Protein AF-A0A819BVK8-F1 (afdb_monomer)

Nearest PDB structures (foldseek):
  7ang-assembly1_D  TM=5.496E-01  e=5.661E-03  Campylobacter jejuni
  7ang-assembly2_C  TM=4.757E-01  e=7.474E-03  Campylobacter jejuni
  7wim-assembly3_L  TM=4.414E-01  e=6.896E-02  Arabidopsis thaliana
  7wim-assembly3_N  TM=4.339E-01  e=1.343E-01  Arabidopsis thaliana
  7a02-assembly1_A  TM=3.496E-01  e=3.349E-02  Bacillus cereus

Secondary structure (DSSP, 8-state):
---S-EEE--S---TTS-HHHHHHHHHHHHTT--TTEEEEEEEEEEE--BSS-EEEE-----TTEEEEEEEEPP--EEE--EEEEETTSSS---EEE-GGGS-TTS-EEEEE-SSEEEEEPPEEEE-EEEEEEEEEES-HHHHHHHHHHHHHHHHHTTS--

Radius of gyration: 16.5 Å; Cα contacts (8 Å, |Δi|>4): 302; chains: 1; bounding box: 36×44×45 Å

pLDDT: mean 72.2, std 15.46, range [32.97, 91.88]

Solvent-accessible surface area (backbone atoms only — not comparable to full-atom values): 9136 Å² total; per-residue (Å²): 106,53,87,62,71,45,77,49,83,44,95,70,72,50,78,90,46,65,59,71,56,37,52,49,52,53,52,29,61,78,67,71,52,60,89,59,52,45,77,44,82,73,46,80,46,74,47,57,57,35,94,54,68,44,77,49,65,71,81,69,87,61,88,59,51,57,25,31,34,40,35,37,47,55,38,64,61,40,78,34,44,35,34,44,40,42,79,89,43,102,58,72,57,71,57,76,50,58,50,89,86,50,62,47,82,46,40,39,37,37,40,32,42,52,78,34,42,34,38,33,41,36,20,78,39,54,35,48,38,38,39,34,27,33,35,26,52,79,41,71,69,57,43,55,53,51,53,50,57,41,53,55,55,70,60,63,78,77,74,84,129

Mean predicted aligned error: 10.29 Å

Foldseek 3Di:
DCPAKDKDDPPQQDPVDDNLVSVVVSVCVVVVNDPQKDKAFDDKDKFFADQFKDKDADDCVPVFFAWKKKKKAQWDFDAWWKFKFDPPDPDGPTDTDDCVVPHSNGIMMMIGGNGIMMITGGIHGTMIIMTIITIGGPDPVVSVVVVVVVVVVVVVVPPDD

Structure (mmCIF, N/CA/C/O backbone):
data_AF-A0A819BVK8-F1
#
_entry.id   AF-A0A819BVK8-F1
#
loop_
_atom_site.group_PDB
_atom_site.id
_atom_site.type_symbol
_atom_site.label_atom_id
_atom_site.label_alt_id
_atom_site.label_comp_id
_atom_site.label_asym_id
_atom_site.label_entity_id
_atom_site.label_seq_id
_atom_site.pdbx_PDB_ins_code
_atom_site.Cartn_x
_atom_site.Cartn_y
_atom_site.Cartn_z
_atom_site.occupancy
_atom_site.B_iso_or_equiv
_atom_site.auth_seq_id
_atom_site.auth_comp_id
_atom_site.auth_asym_id
_atom_site.auth_atom_id
_atom_site.pdbx_PDB_model_num
ATOM 1 N N . VAL A 1 1 ? 8.477 8.989 -13.311 1.00 45.12 1 VAL A N 1
ATOM 2 C CA . VAL A 1 1 ? 8.371 8.972 -11.837 1.00 45.12 1 VAL A CA 1
ATOM 3 C C . VAL A 1 1 ? 6.922 9.295 -11.538 1.00 45.12 1 VAL A C 1
ATOM 5 O O . VAL A 1 1 ? 6.377 10.150 -12.226 1.00 45.12 1 VAL A O 1
ATOM 8 N N . VAL A 1 2 ? 6.255 8.531 -10.672 1.00 44.66 2 VAL A N 1
ATOM 9 C CA . VAL A 1 2 ? 4.911 8.904 -10.208 1.00 44.66 2 VAL A CA 1
ATOM 10 C C . VAL A 1 2 ? 5.101 10.204 -9.432 1.00 44.66 2 VAL A C 1
ATOM 12 O O . VAL A 1 2 ? 5.763 10.185 -8.405 1.00 44.66 2 VAL A O 1
ATOM 15 N N . ASN A 1 3 ? 4.653 11.329 -9.990 1.00 48.38 3 ASN A N 1
ATOM 16 C CA . ASN A 1 3 ? 4.918 12.662 -9.429 1.00 48.38 3 ASN A CA 1
ATOM 17 C C . ASN A 1 3 ? 3.806 13.131 -8.478 1.00 48.38 3 ASN A C 1
ATOM 19 O O . ASN A 1 3 ? 3.952 14.152 -7.820 1.00 48.38 3 ASN A O 1
ATOM 23 N N . THR A 1 4 ? 2.684 12.412 -8.433 1.00 57.47 4 THR A N 1
ATOM 24 C CA . THR A 1 4 ? 1.533 12.675 -7.564 1.00 57.47 4 THR A CA 1
ATOM 25 C C . THR A 1 4 ? 0.910 11.341 -7.175 1.00 57.47 4 THR A C 1
ATOM 27 O O . THR A 1 4 ? 0.978 10.390 -7.952 1.00 57.47 4 THR A O 1
ATOM 30 N N . ALA A 1 5 ? 0.322 11.236 -5.983 1.00 61.25 5 ALA A N 1
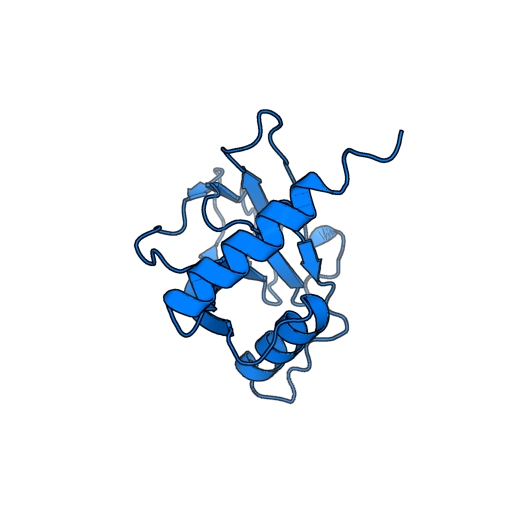ATOM 31 C CA . ALA A 1 5 ? -0.329 9.995 -5.580 1.00 61.25 5 ALA A CA 1
ATOM 32 C C . ALA A 1 5 ? -1.718 9.846 -6.182 1.00 61.25 5 ALA A C 1
ATOM 34 O O . ALA A 1 5 ? -2.457 10.820 -6.321 1.00 61.25 5 ALA A O 1
ATOM 35 N N . TRP A 1 6 ? -2.045 8.622 -6.576 1.00 66.44 6 TRP A N 1
ATOM 36 C CA . TRP A 1 6 ? -3.276 8.298 -7.285 1.00 66.44 6 TRP A CA 1
ATOM 37 C C . TRP A 1 6 ? -4.075 7.299 -6.456 1.00 66.44 6 TRP A C 1
ATOM 39 O O . TRP A 1 6 ? -3.504 6.369 -5.886 1.00 66.44 6 TRP A O 1
ATOM 49 N N . GLN A 1 7 ? -5.393 7.469 -6.412 1.00 71.06 7 GLN A N 1
ATOM 50 C CA . GLN A 1 7 ? -6.315 6.504 -5.822 1.00 71.06 7 GLN A CA 1
ATOM 51 C C . GLN A 1 7 ? -7.052 5.762 -6.932 1.00 71.06 7 GLN A C 1
ATOM 53 O O . GLN A 1 7 ? -7.550 6.375 -7.874 1.00 71.06 7 GLN A O 1
ATOM 58 N N . ILE A 1 8 ? -7.135 4.443 -6.802 1.00 69.75 8 ILE A N 1
ATOM 59 C CA . ILE A 1 8 ? -7.949 3.586 -7.659 1.00 69.75 8 ILE A CA 1
ATOM 60 C C . ILE A 1 8 ? -9.155 3.146 -6.826 1.00 69.75 8 ILE A C 1
ATOM 62 O O . ILE A 1 8 ? -9.021 2.365 -5.874 1.00 69.75 8 ILE A O 1
ATOM 66 N N . ASP A 1 9 ? -10.324 3.686 -7.174 1.00 63.38 9 ASP A N 1
ATOM 67 C CA . ASP A 1 9 ? -11.593 3.352 -6.532 1.00 63.38 9 ASP A CA 1
ATOM 68 C C . ASP A 1 9 ? -12.090 1.968 -6.949 1.00 63.38 9 ASP A C 1
ATOM 70 O O . ASP A 1 9 ? -12.125 1.584 -8.117 1.00 63.38 9 ASP A O 1
ATOM 74 N N . ASN A 1 10 ? -12.513 1.202 -5.951 1.00 60.66 10 ASN A N 1
ATOM 75 C CA . ASN A 1 10 ? -12.507 -0.253 -6.018 1.00 60.66 10 ASN A CA 1
ATOM 76 C C . ASN A 1 10 ? -13.906 -0.866 -6.065 1.00 60.66 10 ASN A C 1
ATOM 78 O O . ASN A 1 10 ? -14.217 -1.854 -5.399 1.00 60.66 10 ASN A O 1
ATOM 82 N N . ASN A 1 11 ? -14.735 -0.368 -6.977 1.00 59.22 11 ASN A N 1
ATOM 83 C CA . ASN A 1 11 ? -15.847 -1.183 -7.471 1.00 59.22 11 ASN A CA 1
ATOM 84 C C . ASN A 1 11 ? -15.362 -2.403 -8.301 1.00 59.22 11 ASN A C 1
ATOM 86 O O . ASN A 1 11 ? -16.197 -3.117 -8.845 1.00 59.22 11 ASN A O 1
ATOM 90 N N . VAL A 1 12 ? -14.042 -2.641 -8.401 1.00 55.81 12 VAL A N 1
ATOM 91 C CA . VAL A 1 12 ? -13.399 -3.480 -9.431 1.00 55.81 12 VAL A CA 1
ATOM 92 C C . VAL A 1 12 ? -12.505 -4.607 -8.872 1.00 55.81 12 VAL A C 1
ATOM 94 O O . VAL A 1 12 ? -12.075 -5.472 -9.635 1.00 55.81 12 VAL A O 1
ATOM 97 N N . ILE A 1 13 ? -12.218 -4.680 -7.560 1.00 63.25 13 ILE A N 1
ATOM 98 C CA . ILE A 1 13 ? -11.487 -5.854 -7.036 1.00 63.25 13 ILE A CA 1
ATOM 99 C C . ILE A 1 13 ? -12.445 -7.027 -6.882 1.00 63.25 13 ILE A C 1
ATOM 101 O O . ILE A 1 13 ? -13.195 -7.135 -5.912 1.00 63.25 13 ILE A O 1
ATOM 105 N N . ASP A 1 14 ? -12.368 -7.922 -7.856 1.00 64.69 14 ASP A N 1
ATOM 106 C CA . ASP A 1 14 ? -13.023 -9.212 -7.815 1.00 64.69 14 ASP A CA 1
ATOM 107 C C . ASP A 1 14 ? -12.251 -10.174 -6.898 1.00 64.69 14 ASP A C 1
ATOM 109 O O . ASP A 1 14 ? -11.137 -10.604 -7.199 1.00 64.69 14 ASP A O 1
ATOM 113 N N . PHE A 1 15 ? -12.851 -10.518 -5.759 1.00 65.19 15 PHE A N 1
ATOM 114 C CA . PHE A 1 15 ? -12.309 -11.517 -4.835 1.00 65.19 15 PHE A CA 1
ATOM 115 C C . PHE A 1 15 ? -12.558 -12.964 -5.299 1.00 65.19 15 PHE A C 1
ATOM 117 O O . PHE A 1 15 ? -12.120 -13.896 -4.625 1.00 65.19 15 PHE A O 1
ATOM 124 N N . SER A 1 16 ? -13.256 -13.173 -6.422 1.00 65.12 16 SER A N 1
ATOM 125 C CA . SER A 1 16 ? -13.474 -14.499 -7.013 1.00 65.12 16 SER A CA 1
ATOM 126 C C . SER A 1 16 ? -12.232 -15.052 -7.727 1.00 65.12 16 SER A C 1
ATOM 128 O O . SER A 1 16 ? -12.118 -16.263 -7.921 1.00 65.12 16 SER A O 1
ATOM 130 N N . VAL A 1 17 ? -11.264 -14.190 -8.057 1.00 71.50 17 VAL A N 1
ATOM 131 C CA . VAL A 1 17 ? -9.944 -14.573 -8.577 1.00 71.50 17 VAL A CA 1
ATOM 132 C C . VAL A 1 17 ? -8.875 -14.463 -7.482 1.00 71.50 17 VAL A C 1
ATOM 134 O O . VAL A 1 17 ? -9.076 -13.758 -6.489 1.00 71.50 17 VAL A O 1
ATOM 137 N N . PRO A 1 18 ? -7.703 -15.118 -7.632 1.00 77.44 18 PRO A N 1
ATOM 138 C CA . PRO A 1 18 ? -6.600 -14.930 -6.699 1.00 77.44 18 PRO A CA 1
ATOM 139 C C . PRO A 1 18 ? -6.298 -13.442 -6.514 1.00 77.44 18 PRO A C 1
ATOM 141 O O . PRO A 1 18 ? -6.002 -12.729 -7.472 1.00 77.44 18 PRO A O 1
ATOM 144 N N . PHE A 1 19 ? -6.362 -12.984 -5.268 1.00 72.00 19 PHE A N 1
ATOM 145 C CA . PHE A 1 19 ? -6.327 -11.568 -4.908 1.00 72.00 19 PHE A CA 1
ATOM 146 C C . PHE A 1 19 ? -5.106 -10.815 -5.477 1.00 72.00 19 PHE A C 1
ATOM 148 O O . PHE A 1 19 ? -5.218 -9.686 -5.950 1.00 72.00 19 PHE A O 1
ATOM 155 N N . SER A 1 20 ? -3.946 -11.475 -5.540 1.00 73.31 20 SER A N 1
ATOM 156 C CA . SER A 1 20 ? -2.732 -10.939 -6.171 1.00 73.31 20 SER A CA 1
ATOM 157 C C . SER A 1 20 ? -2.882 -10.691 -7.677 1.00 73.31 20 SER A C 1
ATOM 159 O O . SER A 1 20 ? -2.311 -9.738 -8.202 1.00 73.31 20 SER A O 1
ATOM 161 N N . SER A 1 21 ? -3.658 -11.525 -8.371 1.00 78.50 21 SER A N 1
ATOM 162 C CA . SER A 1 21 ? -3.946 -11.373 -9.800 1.00 78.50 21 SER A CA 1
ATOM 163 C C . SER A 1 21 ? -4.943 -10.242 -10.042 1.00 78.50 21 SER A C 1
ATOM 165 O O . SER A 1 21 ? -4.713 -9.437 -10.938 1.00 78.50 21 SER A O 1
ATOM 167 N N . ALA A 1 22 ? -5.984 -10.116 -9.207 1.00 78.88 22 ALA A N 1
ATOM 168 C CA . ALA A 1 22 ? -6.922 -8.990 -9.277 1.00 78.88 22 ALA A CA 1
ATOM 169 C C . ALA A 1 22 ? -6.217 -7.644 -9.081 1.00 78.88 22 ALA A C 1
ATOM 171 O O . ALA A 1 22 ? -6.404 -6.730 -9.883 1.00 78.88 22 ALA A O 1
ATOM 172 N N . ILE A 1 23 ? -5.377 -7.522 -8.046 1.00 78.38 23 ILE A N 1
ATOM 173 C CA . ILE A 1 23 ? -4.597 -6.302 -7.801 1.00 78.38 23 ILE A CA 1
ATOM 174 C C . ILE A 1 23 ? -3.694 -5.997 -8.995 1.00 78.38 23 ILE A C 1
ATOM 176 O O . ILE A 1 23 ? -3.668 -4.866 -9.476 1.00 78.38 23 ILE A O 1
ATOM 180 N N . ARG A 1 24 ? -2.958 -7.006 -9.480 1.00 83.19 24 ARG A N 1
ATOM 181 C CA . ARG A 1 24 ? -2.028 -6.830 -10.596 1.00 83.19 24 ARG A CA 1
ATOM 182 C C . ARG A 1 24 ? -2.741 -6.314 -11.836 1.00 83.19 24 ARG A C 1
ATOM 184 O O . ARG A 1 24 ? -2.289 -5.327 -12.403 1.00 83.19 24 ARG A O 1
ATOM 191 N N . SER A 1 25 ? -3.826 -6.966 -12.246 1.00 81.25 25 SER A N 1
ATOM 192 C CA . SER A 1 25 ? -4.570 -6.577 -13.444 1.00 81.25 25 SER A CA 1
ATOM 193 C C . SER A 1 25 ? -5.102 -5.152 -13.328 1.00 81.25 25 SER A C 1
ATOM 195 O O . SER A 1 25 ? -4.836 -4.350 -14.216 1.00 81.25 25 SER A O 1
ATOM 197 N N . ASN A 1 26 ? -5.736 -4.807 -12.200 1.00 79.50 26 ASN A N 1
ATOM 198 C CA . ASN A 1 26 ? -6.266 -3.460 -11.969 1.00 79.50 26 ASN A CA 1
ATOM 199 C C . ASN A 1 26 ? -5.174 -2.385 -12.050 1.00 79.50 26 ASN A C 1
ATOM 201 O O . ASN A 1 26 ? -5.335 -1.387 -12.745 1.00 79.50 26 ASN A O 1
ATOM 205 N N . ILE A 1 27 ? -4.036 -2.593 -11.381 1.00 80.56 27 ILE A N 1
ATOM 206 C CA . ILE A 1 27 ? -2.936 -1.619 -11.393 1.00 80.56 27 ILE A CA 1
ATOM 207 C C . ILE A 1 27 ? -2.331 -1.493 -12.791 1.00 80.56 27 ILE A C 1
ATOM 209 O O . ILE A 1 27 ? -2.053 -0.384 -13.238 1.00 80.56 27 ILE A O 1
ATOM 213 N N . PHE A 1 28 ? -2.107 -2.612 -13.483 1.00 84.50 28 PHE A N 1
ATOM 214 C CA . PHE A 1 28 ? -1.468 -2.593 -14.798 1.00 84.50 28 PHE A CA 1
ATOM 215 C C . PHE A 1 28 ? -2.361 -1.936 -15.845 1.00 84.50 28 PHE A C 1
ATOM 217 O O . PHE A 1 28 ? -1.861 -1.182 -16.674 1.00 84.50 28 PHE A O 1
ATOM 224 N N . GLU A 1 29 ? -3.667 -2.184 -15.785 1.00 82.12 29 GLU A N 1
ATOM 225 C CA . GLU A 1 29 ? -4.639 -1.564 -16.676 1.00 82.12 29 GLU A CA 1
ATOM 226 C C . GLU A 1 29 ? -4.729 -0.051 -16.440 1.00 82.12 29 GLU A C 1
ATOM 228 O O . GLU A 1 29 ? -4.537 0.719 -17.381 1.00 82.12 29 GLU A O 1
ATOM 233 N N . GLN A 1 30 ? -4.926 0.375 -15.187 1.00 77.31 30 GLN A N 1
ATOM 234 C CA . GLN A 1 30 ? -5.101 1.789 -14.822 1.00 77.31 30 GLN A CA 1
ATOM 235 C C . GLN A 1 30 ? -3.848 2.635 -15.067 1.00 77.31 30 GLN A C 1
ATOM 237 O O . GLN A 1 30 ? -3.942 3.794 -15.457 1.00 77.31 30 GLN A O 1
ATOM 242 N N . LEU A 1 31 ? -2.664 2.061 -14.852 1.00 75.38 31 LEU A N 1
ATOM 243 C CA . LEU A 1 31 ? -1.392 2.751 -15.072 1.00 75.38 31 LEU A CA 1
ATOM 244 C C . LEU A 1 31 ? -0.823 2.524 -16.483 1.00 75.38 31 LEU A C 1
ATOM 246 O O . LEU A 1 31 ? 0.303 2.941 -16.756 1.00 75.38 31 LEU A O 1
ATOM 250 N N . HIS A 1 32 ? -1.561 1.839 -17.367 1.00 78.50 32 HIS A N 1
ATOM 251 C CA . HIS A 1 32 ? -1.111 1.448 -18.709 1.00 78.50 32 HIS A CA 1
ATOM 252 C C . HIS A 1 32 ? 0.281 0.785 -18.714 1.00 78.50 32 HIS A C 1
ATOM 254 O O . HIS A 1 32 ? 1.123 1.028 -19.584 1.00 78.50 32 HIS A O 1
ATOM 260 N N . LEU A 1 33 ? 0.537 -0.059 -17.712 1.00 79.25 33 LEU A N 1
ATOM 261 C CA . LEU A 1 33 ? 1.800 -0.768 -17.555 1.00 79.25 33 LEU A CA 1
ATOM 262 C C . LEU A 1 33 ? 1.818 -2.012 -18.434 1.00 79.25 33 LEU A C 1
ATOM 264 O O . LEU A 1 33 ? 0.846 -2.756 -18.544 1.00 79.25 33 LEU A O 1
ATOM 268 N N . ASN A 1 34 ? 2.977 -2.280 -19.021 1.00 79.25 34 ASN A N 1
ATOM 269 C CA . ASN A 1 34 ? 3.200 -3.474 -19.822 1.00 79.25 34 ASN A CA 1
ATOM 270 C C . ASN A 1 34 ? 3.942 -4.563 -19.030 1.00 79.25 34 ASN A C 1
ATOM 272 O O . ASN A 1 34 ? 4.263 -4.432 -17.848 1.00 79.25 34 ASN A O 1
ATOM 276 N N . SER A 1 35 ? 4.255 -5.663 -19.712 1.00 80.00 35 SER A N 1
ATOM 277 C CA . SER A 1 35 ? 4.889 -6.848 -19.129 1.00 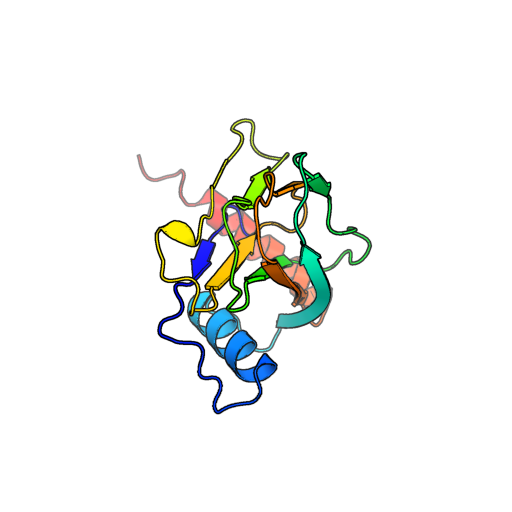80.00 35 SER A CA 1
ATOM 278 C C . SER A 1 35 ? 6.299 -6.629 -18.569 1.00 80.00 35 SER A C 1
ATOM 280 O O . SER A 1 35 ? 6.839 -7.560 -17.962 1.00 80.00 35 SER A O 1
ATOM 282 N N . TYR A 1 36 ? 6.911 -5.456 -18.769 1.00 81.44 36 TYR A N 1
ATOM 283 C CA . TYR A 1 36 ? 8.241 -5.136 -18.243 1.00 81.44 36 TYR A CA 1
ATOM 284 C C . TYR A 1 36 ? 8.246 -4.792 -16.756 1.00 81.44 36 TYR A C 1
ATOM 286 O O . TYR A 1 36 ? 9.310 -4.807 -16.134 1.00 81.44 36 TYR A O 1
ATOM 294 N N . PHE A 1 37 ? 7.073 -4.528 -16.189 1.00 83.06 37 PHE A N 1
ATOM 295 C CA . PHE A 1 37 ? 6.913 -4.267 -14.771 1.00 83.06 37 PHE A CA 1
ATOM 296 C C . PHE A 1 37 ? 6.435 -5.506 -14.021 1.00 83.06 37 PHE A C 1
ATOM 298 O O . PHE A 1 37 ? 5.846 -6.441 -14.583 1.00 83.06 37 PHE A O 1
ATOM 305 N N . ASP A 1 38 ? 6.701 -5.508 -12.724 1.00 86.00 38 ASP A N 1
ATOM 306 C CA . ASP A 1 38 ? 6.210 -6.500 -11.788 1.00 86.00 38 ASP A CA 1
ATOM 307 C C . ASP A 1 38 ? 5.803 -5.856 -10.462 1.00 86.00 38 ASP A C 1
ATOM 309 O O . ASP A 1 38 ? 6.266 -4.767 -10.130 1.00 86.00 38 ASP A O 1
ATOM 313 N N . LEU A 1 39 ? 4.931 -6.531 -9.715 1.00 86.81 39 LEU A N 1
ATOM 314 C CA . LEU A 1 39 ? 4.512 -6.102 -8.380 1.00 86.81 39 LEU A CA 1
ATOM 315 C C . LEU A 1 39 ? 5.033 -7.084 -7.352 1.00 86.81 39 LEU A C 1
ATOM 317 O O . LEU A 1 39 ? 4.684 -8.264 -7.378 1.00 86.81 39 LEU A O 1
ATOM 321 N N . HIS A 1 40 ? 5.874 -6.597 -6.451 1.00 86.25 40 HIS A N 1
ATOM 322 C CA . HIS A 1 40 ? 6.478 -7.411 -5.406 1.00 86.25 40 HIS A CA 1
ATOM 323 C C . HIS A 1 40 ? 5.848 -7.033 -4.077 1.00 86.25 40 HIS A C 1
ATOM 325 O O . HIS A 1 40 ? 5.950 -5.884 -3.657 1.00 86.25 40 HIS A O 1
ATOM 331 N N . LEU A 1 41 ? 5.176 -7.985 -3.423 1.00 86.81 41 LEU A N 1
ATOM 332 C CA . LEU A 1 41 ? 4.646 -7.760 -2.081 1.00 86.81 41 LEU A CA 1
ATOM 333 C C . LEU A 1 41 ? 5.824 -7.551 -1.128 1.00 86.81 41 LEU A C 1
ATOM 335 O O . LEU A 1 41 ? 6.622 -8.460 -0.916 1.00 86.81 41 LEU A O 1
ATOM 339 N N . HIS A 1 42 ? 5.917 -6.356 -0.564 1.00 86.00 42 HIS A N 1
ATOM 340 C CA . HIS A 1 42 ? 6.968 -5.978 0.365 1.00 86.00 42 HIS A CA 1
ATOM 341 C C . HIS A 1 42 ? 6.543 -6.247 1.812 1.00 86.00 42 HIS A C 1
ATOM 343 O O . HIS A 1 42 ? 7.276 -6.893 2.558 1.00 86.00 42 HIS A O 1
ATOM 349 N N . LYS A 1 43 ? 5.354 -5.775 2.218 1.00 88.25 43 LYS A N 1
ATOM 350 C CA . LYS A 1 43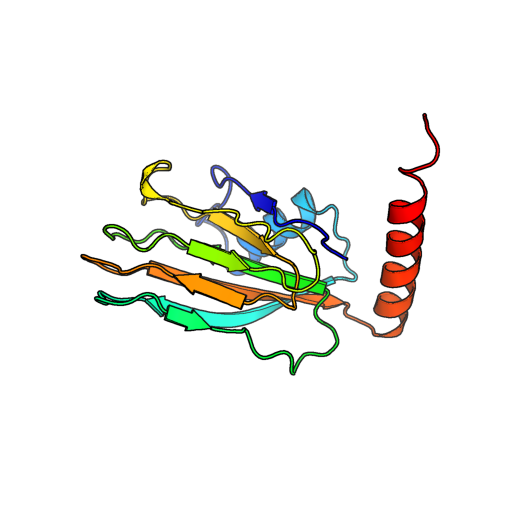 ? 4.873 -5.873 3.607 1.00 88.25 43 LYS A CA 1
ATOM 351 C C . LYS A 1 43 ? 3.363 -6.094 3.684 1.00 88.25 43 LYS A C 1
ATOM 353 O O . LYS A 1 43 ? 2.601 -5.551 2.892 1.00 88.25 43 LYS A O 1
ATOM 358 N N . LEU A 1 44 ? 2.943 -6.845 4.700 1.00 90.38 44 LEU A N 1
ATOM 359 C CA . LEU A 1 44 ? 1.587 -6.823 5.250 1.00 90.38 44 LEU A CA 1
ATOM 360 C C . LEU A 1 44 ? 1.651 -6.046 6.565 1.00 90.38 44 LEU A C 1
ATOM 362 O O . LEU A 1 44 ? 2.454 -6.380 7.436 1.00 90.38 44 LEU A O 1
ATOM 366 N N . MET A 1 45 ? 0.815 -5.026 6.713 1.00 90.00 45 MET A N 1
ATOM 367 C CA . MET A 1 45 ? 0.743 -4.214 7.922 1.00 90.00 45 MET A CA 1
ATOM 368 C C . MET A 1 45 ? -0.651 -4.269 8.521 1.00 90.00 45 MET A C 1
ATOM 370 O O . MET A 1 45 ? -1.651 -4.210 7.809 1.00 90.00 45 MET A O 1
ATOM 374 N N . ILE A 1 46 ? -0.698 -4.348 9.847 1.00 90.81 46 ILE A N 1
ATOM 375 C CA . ILE A 1 46 ? -1.932 -4.292 10.620 1.00 90.81 46 ILE A CA 1
ATOM 376 C C . ILE A 1 46 ? -1.765 -3.191 11.661 1.00 90.81 46 ILE A C 1
ATOM 378 O O . ILE A 1 46 ? -0.865 -3.254 12.500 1.00 90.81 46 ILE A O 1
ATOM 382 N N . PHE A 1 47 ? -2.633 -2.188 11.608 1.00 89.44 47 PHE A N 1
ATOM 383 C CA . PHE A 1 47 ? -2.680 -1.113 12.590 1.00 89.44 47 PHE A CA 1
ATOM 384 C C . PHE A 1 47 ? -3.891 -1.317 13.486 1.00 89.44 47 PHE A C 1
ATOM 386 O O . PHE A 1 47 ? -5.022 -1.238 13.022 1.00 89.44 47 PHE A O 1
ATOM 393 N N . GLY A 1 48 ? -3.649 -1.616 14.759 1.00 89.38 48 GLY A N 1
ATOM 394 C CA . GLY A 1 48 ? -4.690 -1.648 15.785 1.00 89.38 48 GLY A CA 1
ATOM 395 C C . GLY A 1 48 ? -4.890 -0.285 16.454 1.00 89.38 48 GLY A C 1
ATOM 396 O O . GLY A 1 48 ? -4.248 0.693 16.057 1.00 89.38 48 GLY A O 1
ATOM 397 N N . PRO A 1 49 ? -5.721 -0.228 17.509 1.00 91.88 49 PRO A N 1
ATOM 398 C CA . PRO A 1 49 ? -5.989 1.003 18.233 1.00 91.88 49 PRO A CA 1
ATOM 399 C C . PRO A 1 49 ? -4.704 1.621 18.781 1.00 91.88 49 PRO A C 1
ATOM 401 O O . PRO A 1 49 ? -3.854 0.928 19.349 1.00 91.88 49 PRO A O 1
ATOM 404 N N . CYS A 1 50 ? -4.546 2.927 18.591 1.00 88.75 50 CYS A N 1
ATOM 405 C CA . CYS A 1 50 ? -3.358 3.653 19.018 1.00 88.75 50 CYS A CA 1
ATOM 406 C C . CYS A 1 50 ? -3.716 5.108 19.333 1.00 88.75 50 CYS A C 1
ATOM 408 O O . CYS A 1 50 ? -4.394 5.729 18.520 1.00 88.75 50 CYS A O 1
ATOM 410 N N . PRO A 1 51 ? -3.252 5.668 20.468 1.00 83.94 51 PRO A N 1
ATOM 411 C CA . PRO A 1 51 ? -3.589 7.035 20.873 1.00 83.94 51 PRO A CA 1
ATOM 412 C C . PRO A 1 51 ? -2.770 8.118 20.157 1.00 83.94 51 PRO A C 1
ATOM 414 O O . PRO A 1 51 ? -3.029 9.304 20.345 1.00 83.94 51 PRO A O 1
ATOM 417 N N . HIS A 1 52 ? -1.752 7.736 19.387 1.00 89.69 52 HIS A N 1
ATOM 418 C CA . HIS A 1 52 ? -0.811 8.666 18.776 1.00 89.69 52 HIS A CA 1
ATOM 419 C C . HIS A 1 52 ? -0.669 8.388 17.289 1.00 89.69 52 HIS A C 1
ATOM 421 O O . HIS A 1 52 ? -0.727 7.236 16.853 1.00 89.69 52 HIS A O 1
ATOM 427 N N . THR A 1 53 ? -0.425 9.456 16.538 1.00 87.06 53 THR A N 1
ATOM 428 C CA . THR A 1 53 ? -0.014 9.375 15.143 1.00 87.06 53 THR A CA 1
ATOM 429 C C . THR A 1 53 ? 1.266 8.553 15.023 1.00 87.06 53 THR A C 1
ATOM 431 O O . THR A 1 53 ? 2.218 8.752 15.784 1.00 87.06 53 THR A O 1
ATOM 434 N N . LYS A 1 54 ? 1.304 7.635 14.055 1.00 87.00 54 LYS A N 1
ATOM 435 C CA . LYS A 1 54 ? 2.521 6.904 13.694 1.00 87.00 54 LYS A CA 1
ATOM 436 C C . LYS A 1 54 ? 3.022 7.378 12.343 1.00 87.00 54 LYS A C 1
ATOM 438 O O . LYS A 1 54 ? 2.271 7.359 11.372 1.00 87.00 54 LYS A O 1
ATOM 443 N N . ILE A 1 55 ? 4.303 7.725 12.298 1.00 85.44 55 ILE A N 1
ATOM 444 C CA . ILE A 1 55 ? 5.026 8.048 11.071 1.00 85.44 55 ILE A CA 1
ATOM 445 C C . ILE A 1 55 ? 5.968 6.891 10.765 1.00 85.44 55 ILE A C 1
ATOM 447 O O . ILE A 1 55 ? 6.608 6.349 11.671 1.00 85.44 55 ILE A O 1
ATOM 451 N N . TYR A 1 56 ? 6.035 6.481 9.506 1.00 83.56 56 TYR A N 1
ATOM 452 C CA . TYR A 1 56 ? 6.946 5.437 9.068 1.00 83.56 56 TYR A CA 1
ATOM 453 C C . TYR A 1 56 ? 7.376 5.643 7.617 1.00 83.56 56 TYR A C 1
ATOM 455 O O . TYR A 1 56 ? 6.698 6.299 6.833 1.00 83.56 56 TYR A O 1
ATOM 463 N N . ILE A 1 57 ? 8.504 5.037 7.263 1.00 80.19 57 ILE A N 1
ATOM 464 C CA . ILE A 1 57 ? 9.058 5.028 5.909 1.00 80.19 57 ILE A CA 1
ATOM 465 C C . ILE A 1 57 ? 9.141 3.568 5.470 1.00 80.19 57 ILE A C 1
ATOM 467 O O . ILE A 1 57 ? 9.534 2.688 6.249 1.00 80.19 57 ILE A O 1
ATOM 471 N N . PHE A 1 58 ? 8.728 3.280 4.240 1.00 75.94 58 PHE A N 1
ATOM 472 C CA . PHE A 1 58 ? 8.971 1.966 3.662 1.00 75.94 58 PHE A CA 1
ATOM 473 C C . PHE A 1 58 ? 10.424 1.903 3.212 1.00 75.94 58 PHE A C 1
ATOM 475 O O . PHE A 1 58 ? 10.781 2.540 2.242 1.00 75.94 58 PHE A O 1
ATOM 482 N N . ASP A 1 59 ? 11.237 1.157 3.961 1.00 65.12 59 ASP A N 1
ATOM 483 C CA . ASP A 1 59 ? 12.673 0.972 3.729 1.00 65.12 59 ASP A CA 1
ATOM 484 C C . ASP A 1 59 ? 13.069 0.864 2.235 1.00 65.12 59 ASP A C 1
ATOM 486 O O . ASP A 1 59 ? 12.579 -0.003 1.502 1.00 65.12 59 ASP A O 1
ATOM 490 N N . ASP A 1 60 ? 13.991 1.734 1.817 1.00 59.28 60 ASP A N 1
ATOM 491 C CA . ASP A 1 60 ? 14.348 2.033 0.421 1.00 59.28 60 ASP A CA 1
ATOM 492 C C . ASP A 1 60 ? 15.346 1.035 -0.189 1.00 59.28 60 ASP A C 1
ATOM 494 O O . ASP A 1 60 ? 15.862 1.233 -1.291 1.00 59.28 60 ASP A O 1
ATOM 498 N N . THR A 1 61 ? 15.660 -0.058 0.513 1.00 55.88 61 THR A N 1
ATOM 499 C CA . THR A 1 61 ? 16.724 -0.998 0.111 1.00 55.88 61 THR A CA 1
ATOM 500 C C . THR A 1 61 ? 16.489 -1.665 -1.252 1.00 55.88 61 THR A C 1
ATOM 502 O O . THR A 1 61 ? 17.419 -2.226 -1.838 1.00 55.88 61 THR A O 1
ATOM 505 N N . ILE A 1 62 ? 15.282 -1.554 -1.818 1.00 55.19 62 ILE A N 1
ATOM 506 C CA . ILE A 1 62 ? 14.990 -1.924 -3.205 1.00 55.19 62 ILE A CA 1
ATOM 507 C C . ILE A 1 62 ? 15.216 -0.698 -4.104 1.00 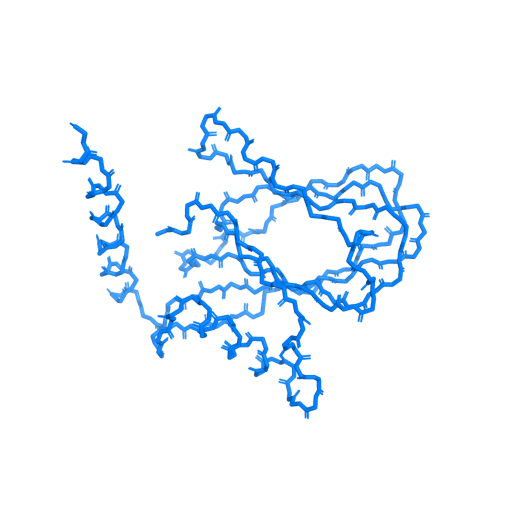55.19 62 ILE A C 1
ATOM 509 O O . ILE A 1 62 ? 14.280 -0.002 -4.493 1.00 55.19 62 ILE A O 1
ATOM 513 N N . PHE A 1 63 ? 16.472 -0.497 -4.514 1.00 54.06 63 PHE A N 1
ATOM 514 C CA . PHE A 1 63 ? 16.938 0.570 -5.423 1.00 54.06 63 PHE A CA 1
ATOM 515 C C . PHE A 1 63 ? 16.254 0.621 -6.811 1.00 54.06 63 PHE A C 1
ATOM 517 O O . PHE A 1 63 ? 16.630 1.429 -7.656 1.00 54.06 63 PHE A O 1
ATOM 524 N N . ILE A 1 64 ? 15.281 -0.253 -7.090 1.00 64.25 64 ILE A N 1
ATOM 525 C CA . ILE A 1 64 ? 14.628 -0.408 -8.402 1.00 64.25 64 ILE A CA 1
ATOM 526 C C . ILE A 1 64 ? 13.090 -0.335 -8.279 1.00 64.25 64 ILE A C 1
A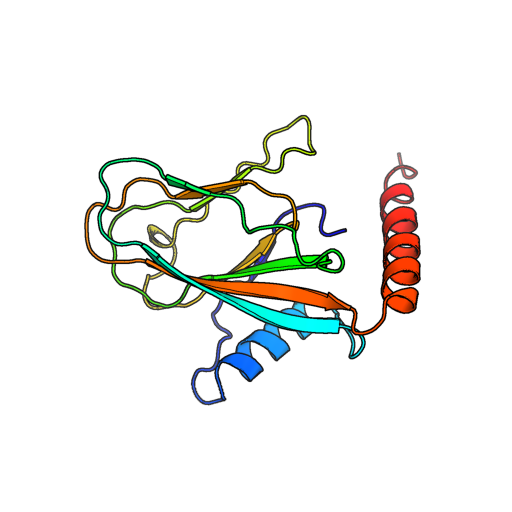TOM 528 O O . ILE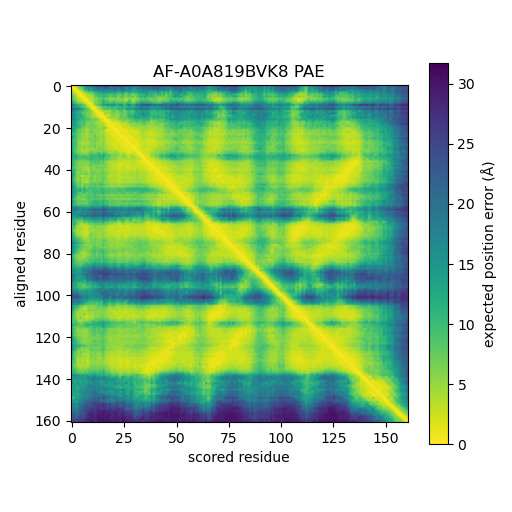 A 1 64 ? 12.367 -0.857 -9.130 1.00 64.25 64 ILE A O 1
ATOM 532 N N . SER A 1 65 ? 12.568 0.284 -7.214 1.00 66.56 65 SER A N 1
ATOM 533 C CA . SER A 1 65 ? 11.128 0.534 -7.072 1.00 66.56 65 SER A CA 1
ATOM 534 C C . SER A 1 65 ? 10.717 1.844 -7.750 1.00 66.56 65 SER A C 1
ATOM 536 O O . SER A 1 65 ? 11.240 2.917 -7.451 1.00 66.56 65 SER A O 1
ATOM 538 N N . TYR A 1 66 ? 9.762 1.745 -8.670 1.00 75.12 66 TYR A N 1
ATOM 539 C CA . TYR A 1 66 ? 9.155 2.849 -9.413 1.00 75.12 66 TYR A CA 1
ATOM 540 C C . TYR A 1 66 ? 8.117 3.631 -8.627 1.00 75.12 66 TYR A C 1
ATOM 542 O O . TYR A 1 66 ? 7.960 4.834 -8.840 1.00 75.12 66 TYR A O 1
ATOM 550 N N . ALA A 1 67 ? 7.355 2.909 -7.818 1.00 81.31 67 ALA A N 1
ATOM 551 C CA . ALA A 1 67 ? 6.262 3.423 -7.024 1.00 81.31 67 ALA A CA 1
ATOM 552 C C . ALA A 1 67 ? 5.966 2.417 -5.918 1.00 81.31 67 ALA A C 1
ATOM 554 O O . ALA A 1 67 ? 6.114 1.201 -6.106 1.00 81.31 67 ALA A O 1
ATOM 555 N N . THR A 1 68 ? 5.476 2.927 -4.801 1.00 85.75 68 THR A N 1
ATOM 556 C CA . THR A 1 68 ? 4.884 2.094 -3.768 1.00 85.75 68 THR A CA 1
ATOM 557 C C . THR A 1 68 ? 3.382 2.030 -4.011 1.00 85.75 68 THR A C 1
ATOM 559 O O . THR A 1 68 ? 2.715 3.032 -4.252 1.00 85.75 68 THR A O 1
ATOM 562 N N . ILE A 1 69 ? 2.842 0.821 -4.001 1.00 87.00 69 ILE A N 1
ATOM 563 C CA . ILE A 1 69 ? 1.416 0.558 -4.126 1.00 87.00 69 ILE A CA 1
ATOM 564 C C . ILE A 1 69 ? 0.923 0.097 -2.763 1.00 87.00 69 ILE A C 1
ATOM 566 O O . ILE A 1 69 ? 1.428 -0.876 -2.206 1.00 87.00 69 ILE A O 1
ATOM 570 N N . ILE A 1 70 ? -0.096 0.760 -2.247 1.00 87.75 70 ILE A N 1
ATOM 571 C CA . ILE A 1 70 ? -0.696 0.462 -0.957 1.00 87.75 70 ILE A CA 1
ATOM 572 C C . ILE A 1 70 ? -2.125 0.014 -1.206 1.00 87.75 70 ILE A C 1
ATOM 574 O O . ILE A 1 70 ? -2.968 0.791 -1.641 1.00 87.75 70 ILE A O 1
ATOM 578 N N . VAL A 1 71 ? -2.401 -1.253 -0.931 1.00 87.88 71 VAL A N 1
ATOM 579 C CA . VAL A 1 71 ? -3.745 -1.816 -1.004 1.00 87.88 71 VAL A CA 1
ATOM 580 C C . VAL A 1 71 ? -4.318 -1.862 0.401 1.00 87.88 71 VAL A C 1
ATOM 582 O O . VAL A 1 71 ? -3.856 -2.628 1.246 1.00 87.88 71 VAL A O 1
ATOM 585 N N . PHE A 1 72 ? -5.342 -1.062 0.644 1.00 86.44 72 PHE A N 1
ATOM 586 C CA . PHE A 1 72 ? -6.126 -1.117 1.867 1.00 86.44 72 PHE A CA 1
ATOM 587 C C . PHE A 1 72 ? -7.161 -2.217 1.718 1.00 86.44 72 PHE A C 1
ATOM 589 O O . PHE A 1 72 ? -7.945 -2.211 0.768 1.00 86.44 72 PHE A O 1
ATOM 596 N N . LEU A 1 73 ? -7.151 -3.178 2.635 1.00 85.50 73 LEU A N 1
ATOM 597 C CA . LEU A 1 73 ? -8.139 -4.249 2.654 1.00 85.50 73 LEU A CA 1
ATOM 598 C C . LEU A 1 73 ? -9.404 -3.808 3.401 1.00 85.50 73 LEU A C 1
ATOM 600 O O . LEU A 1 73 ? -9.316 -2.966 4.302 1.00 85.50 73 LEU A O 1
ATOM 604 N N . PRO A 1 74 ? -10.568 -4.412 3.090 1.00 83.19 74 PRO A N 1
ATOM 605 C CA . PRO A 1 74 ? -11.777 -4.223 3.879 1.00 83.19 74 PRO A CA 1
ATOM 606 C C . PRO A 1 74 ? -11.487 -4.530 5.345 1.00 83.19 74 PRO A C 1
ATOM 608 O O . PRO A 1 74 ? -11.031 -5.625 5.686 1.00 83.19 74 PRO A O 1
ATOM 611 N N . SER A 1 75 ? -11.709 -3.552 6.211 1.00 80.81 75 SER A N 1
ATOM 612 C CA . SER A 1 75 ? -11.431 -3.686 7.634 1.00 80.81 75 SER A CA 1
ATOM 613 C C . SER A 1 75 ? -12.330 -2.751 8.433 1.00 80.81 75 SER A C 1
ATOM 615 O O . SER A 1 75 ? -12.694 -1.671 7.976 1.00 80.81 75 SER A O 1
ATOM 617 N N . ASN A 1 76 ? -12.744 -3.196 9.618 1.00 83.31 76 ASN A N 1
ATOM 618 C CA . ASN A 1 76 ? -13.650 -2.434 10.469 1.00 83.31 76 ASN A CA 1
ATOM 619 C C . ASN A 1 76 ? -12.831 -1.641 11.481 1.00 83.31 76 ASN A C 1
ATOM 621 O O . ASN A 1 76 ? -12.174 -2.231 12.343 1.00 83.31 76 ASN A O 1
ATOM 625 N N . TYR A 1 77 ? -12.901 -0.316 11.401 1.00 85.38 77 TYR A N 1
ATOM 626 C CA . TYR A 1 77 ? -12.220 0.579 12.325 1.00 85.38 77 TYR A CA 1
ATOM 627 C C . TYR A 1 77 ? -12.951 1.917 12.474 1.00 85.38 77 TYR A C 1
ATOM 629 O O . TYR A 1 77 ? -13.855 2.238 11.702 1.00 85.38 77 TYR A O 1
ATOM 637 N N . ILE A 1 78 ? -12.526 2.698 13.467 1.00 84.38 78 ILE A N 1
ATOM 638 C CA . ILE A 1 78 ? -12.898 4.102 13.656 1.00 84.38 78 ILE A CA 1
ATOM 639 C C . ILE A 1 78 ? -11.612 4.938 13.648 1.00 84.38 78 ILE A C 1
ATOM 641 O O . ILE A 1 78 ? -10.664 4.618 14.368 1.00 84.38 78 ILE A O 1
ATOM 645 N N . ASP A 1 79 ? -11.607 5.979 12.815 1.00 85.25 79 ASP A N 1
ATOM 646 C CA . ASP A 1 79 ? -10.527 6.951 12.588 1.00 85.25 79 ASP A CA 1
ATOM 647 C C . ASP A 1 79 ? -9.294 6.374 11.871 1.00 85.25 79 ASP A C 1
ATOM 649 O O . ASP A 1 79 ? -9.404 5.517 10.988 1.00 85.25 79 ASP A O 1
ATOM 653 N N . GLY A 1 80 ? -8.108 6.908 12.158 1.00 83.19 80 GLY A N 1
ATOM 654 C CA . GLY A 1 80 ? -6.840 6.477 11.585 1.00 83.19 80 GLY A CA 1
ATOM 655 C C . GLY A 1 80 ? -6.584 6.929 10.155 1.00 83.19 80 GLY A C 1
ATOM 656 O O . GLY A 1 80 ? -6.124 6.124 9.344 1.00 83.19 80 GLY A O 1
ATOM 657 N N . ASN A 1 81 ? -6.933 8.168 9.809 1.00 84.75 81 ASN A N 1
ATOM 658 C CA . ASN A 1 81 ? -6.669 8.723 8.480 1.00 84.75 81 ASN A CA 1
ATOM 659 C C . ASN A 1 81 ? -5.251 8.422 8.012 1.00 84.75 81 ASN A C 1
ATOM 661 O O . ASN A 1 81 ? -4.296 8.500 8.787 1.00 84.75 81 ASN A O 1
ATOM 665 N N . TYR A 1 82 ? -5.147 8.072 6.735 1.00 83.38 82 TYR A N 1
ATOM 666 C CA . TYR A 1 82 ? -3.877 7.772 6.113 1.00 83.38 82 TYR A CA 1
ATOM 667 C C . TYR A 1 82 ? -3.413 8.952 5.277 1.00 83.38 82 TYR A C 1
ATOM 669 O O . TYR A 1 82 ? -4.187 9.495 4.488 1.00 83.38 82 TYR A O 1
ATOM 677 N N . ARG A 1 83 ? -2.154 9.343 5.435 1.00 82.25 83 ARG A N 1
ATOM 678 C CA . ARG A 1 83 ? -1.525 10.399 4.645 1.00 82.25 83 ARG A CA 1
ATOM 679 C C . ARG A 1 83 ? -0.149 9.933 4.209 1.00 82.25 83 ARG A C 1
ATOM 681 O O . ARG A 1 83 ? 0.494 9.138 4.892 1.00 82.25 83 ARG A O 1
ATOM 688 N N . PHE A 1 84 ? 0.310 10.447 3.082 1.00 78.75 84 PHE A N 1
ATOM 689 C CA . PHE A 1 84 ? 1.723 10.405 2.741 1.00 78.75 84 PHE A CA 1
ATOM 690 C C . PHE A 1 84 ? 2.244 11.837 2.656 1.00 78.75 84 PHE A C 1
ATOM 692 O O . PHE A 1 84 ? 1.489 12.780 2.413 1.00 78.75 84 PHE A O 1
ATOM 699 N N . ILE A 1 85 ? 3.538 11.974 2.886 1.00 72.94 85 ILE A N 1
ATOM 700 C CA . ILE A 1 85 ? 4.289 13.215 2.876 1.00 72.94 85 ILE A CA 1
ATOM 701 C C . ILE A 1 85 ? 5.397 13.003 1.846 1.00 72.94 85 ILE A C 1
ATOM 703 O O . ILE A 1 85 ? 6.326 12.221 2.064 1.00 72.94 85 ILE A O 1
ATOM 707 N N . ASP A 1 86 ? 5.262 13.662 0.695 1.00 68.88 86 ASP A N 1
ATOM 708 C CA . ASP A 1 86 ? 6.322 13.708 -0.311 1.00 68.88 86 ASP A CA 1
ATOM 709 C C . ASP A 1 86 ? 7.331 14.791 0.081 1.00 68.88 86 ASP A C 1
ATOM 711 O O . ASP A 1 86 ? 6.994 15.973 0.156 1.00 68.88 86 ASP A O 1
ATOM 715 N N . GLN A 1 87 ? 8.568 14.380 0.353 1.00 61.31 87 GLN A N 1
ATOM 716 C CA . GLN A 1 87 ? 9.643 15.278 0.777 1.00 61.31 87 GLN A CA 1
ATOM 717 C C . GLN A 1 87 ? 10.282 16.048 -0.390 1.00 61.31 87 GLN A C 1
ATOM 719 O O . GLN A 1 87 ? 11.043 16.983 -0.154 1.00 61.31 87 GLN A O 1
ATOM 724 N N . ASN A 1 88 ? 10.001 15.672 -1.644 1.00 57.41 88 ASN A N 1
ATOM 725 C CA . ASN A 1 88 ? 10.660 16.242 -2.824 1.00 57.41 88 ASN A CA 1
ATOM 726 C C . ASN A 1 88 ? 9.930 17.451 -3.428 1.00 57.41 88 ASN A C 1
ATOM 728 O O . ASN A 1 88 ? 10.416 18.037 -4.397 1.00 57.41 88 ASN A O 1
ATOM 732 N N . LEU A 1 89 ? 8.774 17.831 -2.883 1.00 53.78 89 LEU A N 1
ATOM 733 C CA . LEU A 1 89 ? 7.994 18.979 -3.333 1.00 53.78 89 LEU A CA 1
ATOM 734 C C . LEU A 1 89 ? 7.966 20.024 -2.210 1.00 53.78 89 LEU A C 1
ATOM 736 O O . LEU A 1 89 ? 7.583 19.724 -1.086 1.00 53.78 89 LEU A O 1
ATOM 740 N N . GLU A 1 90 ? 8.332 21.277 -2.515 1.00 44.22 90 GLU A N 1
ATOM 741 C CA . GLU A 1 90 ? 8.243 22.421 -1.575 1.00 44.22 90 GLU A CA 1
ATOM 742 C C . GLU A 1 90 ? 6.811 22.650 -1.040 1.00 44.22 90 GLU A C 1
ATOM 744 O O . GLU A 1 90 ? 6.598 23.380 -0.074 1.00 44.22 90 GLU A O 1
ATOM 749 N N . SER A 1 91 ? 5.823 21.997 -1.656 1.00 45.19 91 SER A N 1
ATOM 750 C CA . SER A 1 91 ? 4.456 21.864 -1.168 1.00 45.19 91 SER A CA 1
ATOM 751 C C . SER A 1 91 ? 4.245 20.442 -0.651 1.00 45.19 91 SER A C 1
ATOM 753 O O . SER A 1 91 ? 4.322 19.477 -1.408 1.00 45.19 91 SER A O 1
ATOM 755 N N . ILE A 1 92 ? 3.950 20.314 0.644 1.00 49.00 92 ILE A N 1
ATOM 756 C CA . ILE A 1 92 ? 3.531 19.053 1.259 1.00 49.00 92 ILE A CA 1
ATOM 757 C C . ILE A 1 92 ? 2.216 18.635 0.589 1.00 49.00 92 ILE A C 1
ATOM 759 O O . ILE A 1 92 ? 1.143 19.130 0.949 1.00 49.00 92 ILE A O 1
ATOM 763 N N . TYR A 1 93 ? 2.275 17.738 -0.397 1.00 50.62 93 TYR A N 1
ATOM 764 C CA . TYR A 1 93 ? 1.071 17.139 -0.965 1.00 50.62 93 TYR A CA 1
ATOM 765 C C . TYR A 1 93 ? 0.455 16.208 0.073 1.00 50.62 93 TYR A C 1
ATOM 767 O O . TYR A 1 93 ? 0.760 15.024 0.147 1.00 50.62 93 TYR A O 1
ATOM 775 N N . THR A 1 94 ? -0.430 16.773 0.887 1.00 54.03 94 THR A N 1
ATOM 776 C CA . THR A 1 94 ? -1.164 16.043 1.916 1.00 54.03 94 THR A CA 1
ATOM 777 C C . THR A 1 94 ? -2.421 15.474 1.274 1.00 54.03 94 THR A C 1
ATOM 779 O O . THR A 1 94 ? -3.490 16.076 1.341 1.00 54.03 94 THR A O 1
ATOM 782 N N . SER A 1 95 ? -2.313 14.334 0.592 1.00 59.75 95 SER A N 1
ATOM 783 C CA . SER A 1 95 ? -3.532 13.614 0.209 1.00 59.75 95 SER A CA 1
ATOM 784 C C . SER A 1 95 ? -3.983 12.797 1.412 1.00 59.75 95 SER A C 1
ATOM 786 O O . SER A 1 95 ? -3.280 11.891 1.864 1.00 59.75 95 SER A O 1
ATOM 788 N N . ILE A 1 96 ? -5.126 13.180 1.975 1.00 60.84 96 ILE A N 1
ATOM 789 C CA . ILE A 1 96 ? -5.734 12.499 3.114 1.00 60.84 96 ILE A CA 1
ATOM 790 C C . ILE A 1 96 ? -6.683 11.446 2.567 1.00 60.84 96 ILE A C 1
ATOM 792 O O . ILE A 1 96 ? -7.659 11.775 1.901 1.00 60.84 96 ILE A O 1
ATOM 796 N N . PHE A 1 97 ? -6.412 10.188 2.884 1.00 67.19 97 PHE A N 1
ATOM 797 C CA . PHE A 1 97 ? -7.263 9.071 2.509 1.00 67.19 97 PHE A CA 1
ATOM 798 C C . PHE A 1 97 ? -8.005 8.573 3.740 1.00 67.19 97 PHE A C 1
ATOM 800 O O . PHE A 1 97 ? -7.412 8.039 4.686 1.00 67.19 97 PHE A O 1
ATOM 807 N N . ASN A 1 98 ? -9.322 8.760 3.725 1.00 60.31 98 ASN A N 1
ATOM 808 C CA . ASN A 1 98 ? -10.217 8.310 4.777 1.00 60.31 98 ASN A CA 1
ATOM 809 C C . ASN A 1 98 ? -11.295 7.390 4.186 1.00 60.31 98 ASN A C 1
ATOM 811 O O . ASN A 1 98 ? -12.101 7.834 3.373 1.00 60.31 98 ASN A O 1
ATOM 815 N N . GLN A 1 99 ? -11.349 6.119 4.608 1.00 58.97 99 GLN A N 1
ATOM 816 C CA . GLN A 1 99 ? -12.461 5.233 4.210 1.00 58.97 99 GLN A CA 1
ATOM 817 C C . GLN A 1 99 ? -13.791 5.581 4.885 1.00 58.97 99 GLN A C 1
ATOM 819 O O . GLN A 1 99 ? -14.809 5.036 4.475 1.00 58.97 99 GLN A O 1
ATOM 824 N N . HIS A 1 100 ? -13.843 6.479 5.880 1.00 49.25 100 HIS A N 1
ATOM 825 C CA . HIS A 1 100 ? -15.129 6.831 6.502 1.00 49.25 100 HIS A CA 1
ATOM 826 C C . HIS A 1 100 ? -16.142 7.403 5.498 1.00 49.25 100 HIS A C 1
ATOM 828 O O . HIS A 1 100 ? -17.341 7.242 5.706 1.00 49.25 100 HIS A O 1
ATOM 834 N N . GLU A 1 101 ? -15.693 7.993 4.384 1.00 49.00 101 GLU A N 1
ATOM 835 C CA . GLU A 1 101 ? -16.586 8.448 3.305 1.00 49.00 101 GLU A CA 1
ATOM 836 C C . GLU A 1 101 ? -16.940 7.340 2.291 1.00 49.00 101 GLU A C 1
ATOM 838 O O . GLU A 1 101 ? -17.946 7.421 1.588 1.00 49.00 101 GLU A O 1
ATOM 843 N N . LEU A 1 102 ? -16.155 6.262 2.248 1.00 50.75 102 LEU A N 1
ATOM 844 C CA . LEU A 1 102 ? -16.243 5.166 1.286 1.00 50.75 102 LEU A CA 1
ATOM 845 C C . LEU A 1 102 ? -16.357 3.840 2.036 1.00 50.75 102 LEU A C 1
ATOM 847 O O . LEU A 1 102 ? -15.365 3.145 2.212 1.00 50.75 102 LEU A O 1
ATOM 851 N N . ASN A 1 103 ? -17.579 3.506 2.465 1.00 56.66 103 ASN A N 1
ATOM 852 C CA . ASN A 1 103 ? -18.027 2.175 2.898 1.00 56.66 103 ASN A CA 1
ATOM 853 C C . ASN A 1 103 ? -16.875 1.183 3.198 1.00 56.66 103 ASN A C 1
ATOM 855 O O . ASN A 1 103 ? -16.435 0.471 2.290 1.00 56.66 103 ASN A O 1
ATOM 859 N N . ASN A 1 104 ? -16.440 1.113 4.466 1.00 61.16 104 ASN A N 1
ATOM 860 C CA . ASN A 1 104 ? -15.325 0.294 4.998 1.00 61.16 104 ASN A CA 1
ATOM 861 C C . ASN A 1 104 ? -15.324 -1.201 4.582 1.00 61.16 104 ASN A C 1
ATOM 863 O O . ASN A 1 104 ? -14.381 -1.940 4.866 1.00 61.16 104 ASN A O 1
ATOM 867 N N . SER A 1 105 ? -16.374 -1.669 3.904 1.00 64.31 105 SER A N 1
ATOM 868 C CA . SER A 1 105 ? -16.470 -2.994 3.291 1.00 64.31 105 SER A CA 1
ATOM 869 C C . SER A 1 105 ? -15.690 -3.163 1.980 1.00 64.31 105 SER A C 1
ATOM 871 O O . SER A 1 105 ? -15.589 -4.292 1.497 1.00 64.31 105 SER A O 1
ATOM 873 N N . LYS A 1 106 ? -15.127 -2.099 1.390 1.00 73.44 106 LYS A N 1
ATOM 874 C CA . LYS A 1 106 ? -14.385 -2.187 0.121 1.00 73.44 106 LYS A CA 1
ATOM 875 C C . LYS A 1 106 ? -12.891 -1.952 0.308 1.00 73.44 106 LYS A C 1
ATOM 877 O O . LYS A 1 106 ? -12.469 -1.079 1.061 1.00 73.44 106 LYS A O 1
ATOM 882 N N . ALA A 1 107 ? -12.091 -2.739 -0.411 1.00 79.00 107 ALA A N 1
ATOM 883 C CA . ALA A 1 107 ? -10.671 -2.454 -0.563 1.00 79.00 107 ALA A CA 1
ATOM 884 C C . ALA A 1 107 ? -10.504 -1.135 -1.326 1.00 79.00 107 ALA A C 1
ATOM 886 O O . ALA A 1 107 ? -11.409 -0.771 -2.060 1.00 79.00 107 ALA A O 1
ATOM 887 N N . PHE A 1 108 ? -9.347 -0.485 -1.286 1.00 79.62 108 PHE A N 1
ATOM 888 C CA . PHE A 1 108 ? -8.960 0.561 -2.251 1.00 79.62 108 PHE A CA 1
ATOM 889 C C . PHE A 1 108 ? -7.443 0.553 -2.435 1.00 79.62 108 PHE A C 1
ATOM 891 O O . PHE A 1 108 ? -6.721 0.009 -1.596 1.00 79.62 108 PHE A O 1
ATOM 898 N N . ILE A 1 109 ? -6.957 1.079 -3.559 1.00 83.88 109 ILE A N 1
ATOM 899 C CA . ILE A 1 109 ? -5.525 1.085 -3.875 1.00 83.88 109 ILE A CA 1
ATOM 900 C C . ILE A 1 109 ? -5.048 2.528 -3.963 1.00 83.88 109 ILE A C 1
ATOM 902 O O . ILE A 1 109 ? -5.672 3.345 -4.634 1.00 83.88 109 ILE A O 1
ATOM 906 N N . ILE A 1 110 ? -3.920 2.819 -3.326 1.00 83.12 110 ILE A N 1
ATOM 907 C CA . ILE A 1 110 ? -3.171 4.057 -3.509 1.00 83.12 110 ILE A CA 1
ATOM 908 C C . ILE A 1 110 ? -1.851 3.724 -4.197 1.00 83.12 110 ILE A C 1
ATOM 910 O O . ILE A 1 110 ? -1.172 2.765 -3.836 1.00 83.12 110 ILE A O 1
ATOM 914 N N . VAL A 1 111 ? -1.475 4.532 -5.176 1.00 82.12 111 VAL A N 1
ATOM 915 C CA . VAL A 1 111 ? -0.171 4.508 -5.837 1.00 82.12 111 VAL A CA 1
ATOM 916 C C . VAL A 1 111 ? 0.563 5.777 -5.437 1.00 82.12 111 VAL A C 1
ATOM 918 O O . VAL A 1 111 ? 0.051 6.868 -5.660 1.00 82.12 111 VAL A O 1
ATOM 921 N N . VAL A 1 112 ? 1.740 5.646 -4.839 1.00 79.31 112 VAL A N 1
ATOM 922 C CA . VAL A 1 112 ? 2.533 6.755 -4.287 1.00 79.31 112 VAL A CA 1
ATOM 923 C C . VAL A 1 112 ? 3.978 6.693 -4.801 1.00 79.31 112 VAL A C 1
ATOM 925 O O . VAL A 1 112 ? 4.461 5.611 -5.163 1.00 79.31 112 VAL A O 1
ATOM 928 N N . PRO A 1 113 ? 4.700 7.827 -4.831 1.00 76.06 113 PRO A N 1
ATOM 929 C CA . PRO A 1 113 ? 6.145 7.817 -5.036 1.00 76.06 113 PRO A CA 1
ATOM 930 C C . PRO A 1 113 ? 6.845 6.932 -3.987 1.00 76.06 113 PRO A C 1
ATOM 932 O O . PRO A 1 113 ? 6.383 6.801 -2.857 1.00 76.06 113 PRO A O 1
ATOM 935 N N . THR A 1 114 ? 7.963 6.298 -4.355 1.00 70.62 114 THR A N 1
ATOM 936 C CA . THR A 1 114 ? 8.666 5.362 -3.455 1.00 70.62 114 THR A CA 1
ATOM 937 C C . THR A 1 114 ? 9.212 6.063 -2.204 1.00 70.62 114 THR A C 1
ATOM 939 O O . THR A 1 114 ? 9.121 5.514 -1.111 1.00 70.62 114 THR A O 1
ATOM 942 N N . VAL A 1 115 ? 9.731 7.285 -2.361 1.00 74.38 115 VAL A N 1
ATOM 943 C CA . VAL A 1 115 ? 10.382 8.058 -1.291 1.00 74.38 115 VAL A CA 1
ATOM 944 C C . VAL A 1 115 ? 9.357 8.981 -0.639 1.00 74.38 115 VAL A C 1
ATOM 946 O O . VAL A 1 115 ? 9.293 10.175 -0.930 1.00 74.38 115 VAL A O 1
ATOM 949 N N . CYS A 1 116 ? 8.502 8.406 0.199 1.00 74.25 116 CYS A N 1
ATOM 950 C CA . CYS A 1 116 ? 7.527 9.155 0.984 1.00 74.25 116 CYS A CA 1
ATOM 951 C C . CYS A 1 116 ? 7.580 8.726 2.448 1.00 74.25 116 CYS A C 1
ATOM 953 O O . CYS A 1 116 ? 7.813 7.558 2.772 1.00 74.25 116 CYS A O 1
ATOM 955 N N . GLU A 1 117 ? 7.310 9.682 3.325 1.00 82.88 117 GLU A N 1
ATOM 956 C CA . GLU A 1 117 ? 6.902 9.389 4.690 1.00 82.88 117 GLU A CA 1
ATOM 957 C C . GLU A 1 117 ? 5.407 9.100 4.708 1.00 82.88 117 GLU A C 1
ATOM 959 O O . GLU A 1 117 ? 4.629 9.688 3.959 1.00 82.88 117 GLU A O 1
ATOM 964 N N . TYR A 1 118 ? 4.998 8.182 5.566 1.00 85.38 118 TYR A N 1
ATOM 965 C CA . TYR A 1 118 ? 3.613 7.776 5.699 1.00 85.38 118 TYR A CA 1
ATOM 966 C C . TYR A 1 118 ? 3.153 8.024 7.115 1.00 85.38 118 TYR A C 1
ATOM 968 O O . TYR A 1 118 ? 3.816 7.631 8.073 1.00 85.38 118 TYR A O 1
ATOM 976 N N . GLU A 1 119 ? 1.993 8.642 7.231 1.00 87.06 119 GLU A N 1
ATOM 977 C CA . GLU A 1 119 ? 1.369 8.982 8.490 1.00 87.06 119 GLU A CA 1
ATOM 978 C C . GLU A 1 119 ? 0.050 8.223 8.614 1.00 87.06 119 GLU A C 1
ATOM 980 O O . GLU A 1 119 ? -0.784 8.221 7.705 1.00 87.06 119 GLU A O 1
ATOM 985 N N . ILE A 1 120 ? -0.148 7.593 9.766 1.00 87.56 120 ILE A N 1
ATOM 986 C CA . ILE A 1 120 ? -1.453 7.099 10.182 1.00 87.56 120 ILE A CA 1
ATOM 987 C C . ILE A 1 120 ? -1.856 7.789 11.480 1.00 87.56 120 ILE A C 1
ATOM 989 O O . ILE A 1 120 ? -1.148 7.710 12.488 1.00 87.56 120 ILE A O 1
ATOM 993 N N . GLU A 1 121 ? -2.988 8.487 11.440 1.00 89.94 121 GLU A N 1
ATOM 994 C CA . GLU A 1 121 ? -3.582 9.121 12.617 1.00 89.94 121 GLU A CA 1
ATOM 995 C C . GLU A 1 121 ? -4.026 8.071 13.660 1.00 89.94 121 GLU A C 1
ATOM 997 O O . GLU A 1 121 ? -4.072 6.870 13.365 1.00 89.94 121 GLU A O 1
ATOM 1002 N N . PRO A 1 122 ? -4.355 8.488 14.897 1.00 90.25 122 PRO A N 1
ATOM 1003 C CA . PRO A 1 122 ? -4.895 7.594 15.916 1.00 90.25 122 PRO A CA 1
ATOM 1004 C C . PRO A 1 122 ? -6.079 6.757 15.416 1.00 90.25 122 PRO A C 1
ATOM 1006 O O . PRO A 1 122 ? -6.995 7.271 14.777 1.00 90.25 122 PRO A O 1
ATOM 1009 N N . ILE A 1 123 ? -6.068 5.463 15.745 1.00 89.62 123 ILE A N 1
ATOM 1010 C CA . ILE A 1 123 ? -7.204 4.555 15.537 1.00 89.62 123 ILE A CA 1
ATOM 1011 C C . ILE A 1 123 ? -7.897 4.399 16.885 1.00 89.62 123 ILE A C 1
ATOM 1013 O O . ILE A 1 123 ? -7.285 3.907 17.837 1.00 89.62 123 ILE A O 1
ATOM 1017 N N . GLU A 1 124 ? -9.170 4.783 16.968 1.00 90.31 124 GLU A N 1
ATOM 1018 C CA . GLU A 1 124 ? -9.938 4.680 18.212 1.00 90.31 124 GLU A CA 1
ATOM 1019 C C . GLU A 1 124 ? -10.373 3.230 18.473 1.00 90.31 124 GLU A C 1
ATOM 1021 O O . GLU A 1 124 ? -10.251 2.717 19.587 1.00 90.31 124 GLU A O 1
ATOM 1026 N N . LYS A 1 125 ? -10.879 2.544 17.438 1.00 89.06 125 LYS A N 1
ATOM 1027 C CA . LYS A 1 125 ? -11.416 1.177 17.537 1.00 89.06 125 LYS A CA 1
ATOM 1028 C C . LYS A 1 125 ? -11.107 0.358 16.287 1.00 89.06 125 LYS A C 1
ATOM 1030 O O . LYS A 1 125 ? -11.030 0.904 15.192 1.00 89.06 125 LYS A O 1
ATOM 1035 N N . GLY A 1 126 ? -11.023 -0.964 16.450 1.00 89.25 126 GLY A N 1
ATOM 1036 C CA . GLY A 1 126 ? -10.847 -1.908 15.343 1.00 89.25 126 GLY A CA 1
ATOM 1037 C C . GLY A 1 126 ? -9.414 -1.976 14.822 1.00 89.25 126 GLY A C 1
ATOM 1038 O O . GLY A 1 126 ? -8.469 -1.775 15.583 1.00 89.25 126 GLY A O 1
ATOM 1039 N N . PHE A 1 127 ? -9.246 -2.308 13.543 1.00 87.69 127 PHE A N 1
ATOM 1040 C CA . PHE A 1 127 ? -7.927 -2.388 12.915 1.00 87.69 127 PHE A CA 1
ATOM 1041 C C . PHE A 1 127 ? -7.978 -2.023 11.431 1.00 87.69 127 PHE A C 1
ATOM 1043 O O . PHE A 1 127 ? -8.984 -2.272 10.774 1.00 87.69 127 PHE A O 1
ATOM 1050 N N . LYS A 1 128 ? -6.875 -1.485 10.898 1.00 87.44 128 LYS A N 1
ATOM 1051 C CA . LYS A 1 128 ? -6.641 -1.323 9.455 1.00 87.44 128 LYS A CA 1
ATOM 1052 C C . LYS A 1 128 ? -5.666 -2.368 8.958 1.00 87.44 128 LYS A C 1
ATOM 1054 O O . LYS A 1 128 ? -4.671 -2.6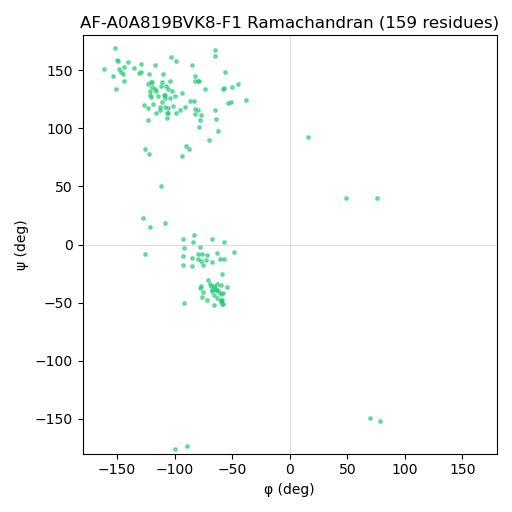37 9.634 1.00 87.44 128 LYS A O 1
ATOM 1059 N N . VAL A 1 129 ? -5.906 -2.901 7.763 1.00 88.31 129 VAL A N 1
ATOM 1060 C CA . VAL A 1 129 ? -4.976 -3.827 7.103 1.00 88.31 129 VAL A CA 1
ATOM 1061 C C . VAL A 1 129 ? -4.524 -3.257 5.770 1.00 88.31 129 VAL A C 1
ATOM 1063 O O . VAL A 1 129 ? -5.347 -2.896 4.930 1.00 88.31 129 VAL A O 1
ATOM 1066 N N . LEU A 1 130 ? -3.209 -3.186 5.586 1.00 89.56 130 LEU A N 1
ATOM 1067 C CA . LEU A 1 130 ? -2.574 -2.679 4.377 1.00 89.56 130 LEU A CA 1
ATOM 1068 C C . LEU A 1 130 ? -1.646 -3.749 3.806 1.00 89.56 130 LEU A C 1
ATOM 1070 O O . LEU A 1 130 ? -0.877 -4.380 4.534 1.00 89.56 130 LEU A O 1
ATOM 1074 N N . LEU A 1 131 ? -1.674 -3.908 2.492 1.00 89.25 131 LEU A N 1
ATOM 1075 C CA . LEU A 1 131 ? -0.661 -4.630 1.737 1.00 89.25 131 LEU A CA 1
ATOM 1076 C C . LEU A 1 131 ? 0.156 -3.628 0.942 1.00 89.25 131 LEU A C 1
ATOM 1078 O O . LEU A 1 131 ? -0.389 -2.800 0.220 1.00 89.25 131 LEU A O 1
ATOM 1082 N N . VAL A 1 132 ? 1.466 -3.723 1.070 1.00 88.50 132 VAL A N 1
ATOM 1083 C CA . VAL A 1 132 ? 2.409 -2.787 0.474 1.00 88.50 132 VAL A CA 1
ATOM 1084 C C . VAL A 1 132 ? 3.179 -3.539 -0.588 1.00 88.50 132 VAL A C 1
ATOM 1086 O O . VAL A 1 132 ? 3.905 -4.482 -0.273 1.00 88.50 132 VAL A O 1
ATOM 1089 N N . TYR A 1 133 ? 3.010 -3.136 -1.839 1.00 88.00 133 TYR A N 1
ATOM 1090 C CA . TYR A 1 133 ? 3.745 -3.662 -2.976 1.00 88.00 133 TYR A CA 1
ATOM 1091 C C . TYR A 1 133 ? 4.711 -2.612 -3.502 1.00 88.00 133 TYR A C 1
ATOM 1093 O O . TYR A 1 133 ? 4.412 -1.422 -3.507 1.00 88.00 133 TYR A O 1
ATOM 1101 N N . HIS A 1 134 ? 5.846 -3.061 -4.013 1.00 87.69 134 HIS A N 1
ATOM 1102 C CA . HIS A 1 134 ? 6.717 -2.236 -4.833 1.00 87.69 134 HIS A CA 1
ATOM 1103 C C . HIS A 1 134 ? 6.476 -2.573 -6.299 1.00 87.69 134 HIS A C 1
ATOM 1105 O O . HIS A 1 134 ? 6.517 -3.743 -6.696 1.00 87.69 134 HIS A O 1
ATOM 1111 N N . LEU A 1 135 ? 6.215 -1.544 -7.100 1.00 85.81 135 LEU A N 1
ATOM 1112 C CA . LEU A 1 135 ? 6.219 -1.654 -8.548 1.00 85.81 135 LEU A CA 1
ATOM 1113 C C . LEU A 1 135 ? 7.672 -1.610 -9.015 1.00 85.81 135 LEU A C 1
ATOM 1115 O O . LEU A 1 135 ? 8.343 -0.600 -8.847 1.00 85.81 135 LEU A O 1
ATOM 1119 N N . VAL A 1 136 ? 8.170 -2.687 -9.607 1.00 84.50 136 VAL A N 1
ATOM 1120 C CA . VAL A 1 136 ? 9.578 -2.813 -10.009 1.00 84.50 136 VAL A CA 1
ATOM 1121 C C . VAL A 1 136 ? 9.685 -3.088 -11.503 1.00 84.50 136 VAL A C 1
ATOM 1123 O O . VAL A 1 136 ? 8.835 -3.768 -12.079 1.00 84.50 136 VAL A O 1
ATOM 1126 N N . ALA A 1 137 ? 10.736 -2.590 -12.158 1.00 80.94 137 ALA A N 1
ATOM 1127 C CA . ALA A 1 137 ? 11.067 -3.083 -13.496 1.00 80.94 137 ALA A CA 1
ATOM 1128 C C . ALA A 1 137 ? 11.799 -4.418 -13.391 1.00 80.94 137 ALA A C 1
ATOM 1130 O O . ALA A 1 137 ? 12.700 -4.591 -12.573 1.00 80.94 137 ALA A O 1
ATOM 1131 N N . LYS A 1 138 ? 11.477 -5.336 -14.301 1.00 80.31 138 LYS A N 1
ATOM 1132 C CA . LYS A 1 138 ? 12.135 -6.646 -14.400 1.00 80.31 138 LYS A CA 1
ATOM 1133 C C . LYS A 1 138 ? 13.601 -6.565 -14.850 1.00 80.31 138 LYS A C 1
ATOM 1135 O O . LYS A 1 138 ? 14.322 -7.547 -14.725 1.00 80.31 138 LYS A O 1
ATOM 1140 N N . SER A 1 139 ? 14.048 -5.426 -15.391 1.00 76.81 139 SER A N 1
ATOM 1141 C CA . SER A 1 139 ? 15.430 -5.202 -15.836 1.00 76.81 139 SER A CA 1
ATOM 1142 C C . SER A 1 139 ? 15.891 -3.770 -15.566 1.00 76.81 139 SER A C 1
ATOM 1144 O O . SER A 1 139 ? 15.149 -2.814 -15.796 1.00 76.81 139 SER A O 1
ATOM 1146 N N . LYS A 1 140 ? 17.152 -3.622 -15.142 1.00 67.75 140 LYS A N 1
ATOM 1147 C CA . LYS A 1 140 ? 17.791 -2.329 -14.855 1.00 67.75 140 LYS A CA 1
ATOM 1148 C C . LYS A 1 140 ? 17.907 -1.431 -16.094 1.00 67.75 140 LYS A C 1
ATOM 1150 O O . LYS A 1 140 ? 17.647 -0.239 -16.005 1.00 67.75 140 LYS A O 1
ATOM 1155 N N . SER A 1 141 ? 18.212 -1.994 -17.262 1.00 65.12 141 SER A N 1
ATOM 1156 C CA . SER A 1 141 ? 18.312 -1.217 -18.511 1.00 65.12 141 SER A CA 1
ATOM 1157 C C . SER A 1 141 ? 16.953 -0.691 -18.971 1.00 65.12 141 SER A C 1
ATOM 1159 O O . SER A 1 141 ? 16.841 0.423 -19.475 1.00 65.12 141 SER A O 1
ATOM 1161 N N . ILE A 1 142 ? 15.897 -1.479 -18.750 1.00 67.00 142 ILE A N 1
ATOM 1162 C CA . ILE A 1 142 ? 14.525 -1.017 -18.964 1.00 67.00 142 ILE A CA 1
ATOM 1163 C C . ILE A 1 142 ? 14.214 0.101 -17.971 1.00 67.00 142 ILE A C 1
ATOM 1165 O O . ILE A 1 142 ? 13.570 1.080 -18.349 1.00 67.00 142 ILE A O 1
ATOM 1169 N N . HIS A 1 143 ? 14.722 -0.009 -16.736 1.00 66.94 143 HIS A N 1
ATOM 1170 C CA . HIS A 1 143 ? 14.466 1.007 -15.734 1.00 66.94 143 HIS A CA 1
ATOM 1171 C C . HIS A 1 143 ? 14.959 2.396 -16.179 1.00 66.94 143 HIS A C 1
ATOM 1173 O O . HIS A 1 143 ? 14.219 3.384 -16.191 1.00 66.94 143 HIS A O 1
ATOM 1179 N N . GLU A 1 144 ? 16.217 2.434 -16.612 1.00 66.38 144 GLU A N 1
ATOM 1180 C CA . GLU A 1 144 ? 16.900 3.634 -17.096 1.00 66.38 144 GLU A CA 1
ATOM 1181 C C . GLU A 1 144 ? 16.184 4.255 -18.308 1.00 66.38 144 GLU A C 1
ATOM 1183 O O . GLU A 1 144 ? 15.959 5.468 -18.336 1.00 66.38 144 GLU A O 1
ATOM 1188 N N . LEU A 1 145 ? 15.738 3.428 -19.264 1.00 65.31 145 LEU A N 1
ATOM 1189 C CA . LEU A 1 145 ? 15.005 3.879 -20.451 1.00 65.31 145 LEU A CA 1
ATOM 1190 C C . LEU A 1 145 ? 13.663 4.537 -20.088 1.00 65.31 145 LEU A C 1
ATOM 1192 O O . LEU A 1 145 ? 13.336 5.615 -20.584 1.00 65.31 145 LEU A O 1
ATOM 1196 N N . TYR A 1 146 ? 12.890 3.922 -19.192 1.00 63.88 146 TYR A N 1
ATOM 1197 C CA . TYR A 1 14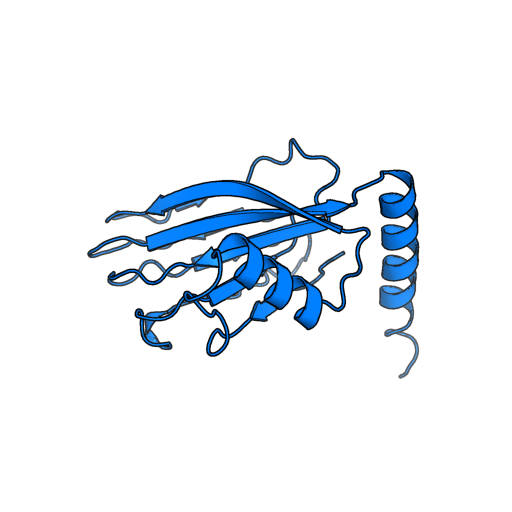6 ? 11.602 4.470 -18.759 1.00 63.88 146 TYR A CA 1
ATOM 1198 C C . TYR A 1 146 ? 11.756 5.757 -17.952 1.00 63.88 146 TYR A C 1
ATOM 1200 O O . TYR A 1 146 ? 10.986 6.699 -18.145 1.00 63.88 146 TYR A O 1
ATOM 1208 N N . CYS A 1 147 ? 12.759 5.828 -17.074 1.00 63.81 147 CYS A N 1
ATOM 1209 C CA . CYS A 1 147 ? 13.070 7.050 -16.338 1.00 63.81 147 CYS A CA 1
ATOM 1210 C C . CYS A 1 147 ? 13.414 8.210 -17.286 1.00 63.81 147 CYS A C 1
ATOM 1212 O O . CYS A 1 147 ? 13.033 9.348 -17.011 1.00 63.81 147 CYS A O 1
ATOM 1214 N N . LEU A 1 148 ? 14.061 7.931 -18.422 1.00 56.75 148 LEU A N 1
ATOM 1215 C CA . LEU A 1 148 ? 14.375 8.922 -19.453 1.00 56.75 148 LEU A CA 1
ATOM 1216 C C . LEU A 1 148 ? 13.131 9.392 -20.236 1.00 56.75 148 LEU A C 1
ATOM 1218 O O . LEU A 1 148 ? 12.914 10.598 -20.378 1.00 56.75 148 LEU A O 1
ATOM 1222 N N . ILE A 1 149 ? 12.287 8.463 -20.702 1.00 57.84 149 ILE A N 1
ATOM 1223 C CA . ILE A 1 149 ? 11.051 8.775 -21.454 1.00 57.84 149 ILE A CA 1
ATOM 1224 C C . ILE A 1 149 ? 10.077 9.598 -20.600 1.00 57.84 149 ILE A C 1
ATOM 1226 O O . ILE A 1 149 ? 9.471 10.559 -21.061 1.00 57.84 149 ILE A O 1
ATOM 1230 N N . TRP A 1 150 ? 9.945 9.269 -19.320 1.00 52.12 150 TRP A N 1
ATOM 1231 C CA . TRP A 1 150 ? 9.028 10.001 -18.451 1.00 52.12 150 TRP A CA 1
ATOM 1232 C C . TRP A 1 150 ? 9.563 11.359 -18.007 1.00 52.12 150 TRP A C 1
ATOM 1234 O O . TRP A 1 150 ? 8.784 12.304 -17.935 1.00 52.12 150 TRP A O 1
ATOM 1244 N N . LYS A 1 151 ? 10.877 11.492 -17.766 1.00 53.03 151 LYS A N 1
ATOM 1245 C CA . LYS A 1 151 ? 11.487 12.807 -17.507 1.00 53.03 151 LYS A CA 1
ATOM 1246 C C . LYS A 1 151 ? 11.238 13.768 -18.668 1.00 53.03 151 LYS A C 1
ATOM 1248 O O . LYS A 1 151 ? 10.900 14.922 -18.434 1.00 53.03 151 LYS A O 1
ATOM 1253 N N . THR A 1 152 ? 11.357 13.295 -19.906 1.00 46.91 152 THR A N 1
ATOM 1254 C CA . THR A 1 152 ? 11.124 14.119 -21.104 1.00 46.91 152 THR A CA 1
ATOM 1255 C C . THR A 1 152 ? 9.649 14.504 -21.288 1.00 46.91 152 THR A C 1
ATOM 1257 O O . THR A 1 152 ? 9.365 15.642 -21.664 1.00 46.91 152 THR A O 1
ATOM 1260 N N . ASN A 1 153 ? 8.706 13.639 -20.906 1.00 42.06 153 ASN A N 1
ATOM 1261 C CA . ASN A 1 153 ? 7.276 13.974 -20.906 1.00 42.06 153 ASN A CA 1
ATOM 1262 C C . ASN A 1 153 ? 6.876 14.985 -19.813 1.00 42.06 153 ASN A C 1
ATOM 1264 O O . ASN A 1 153 ? 5.992 15.802 -20.037 1.00 42.06 153 ASN A O 1
ATOM 1268 N N . SER A 1 154 ? 7.557 15.012 -18.663 1.00 42.56 154 SER A N 1
ATOM 1269 C CA . SER A 1 154 ? 7.328 16.049 -17.640 1.00 42.56 154 SER A CA 1
ATOM 1270 C C . SER A 1 154 ? 7.877 17.439 -18.005 1.00 42.56 154 SER A C 1
ATOM 1272 O O . SER A 1 154 ? 7.514 18.415 -17.358 1.00 42.56 154 SER A O 1
ATOM 1274 N N . TYR A 1 155 ? 8.729 17.555 -19.034 1.00 39.72 155 TYR A N 1
ATOM 1275 C CA . TYR A 1 155 ? 9.199 18.852 -19.547 1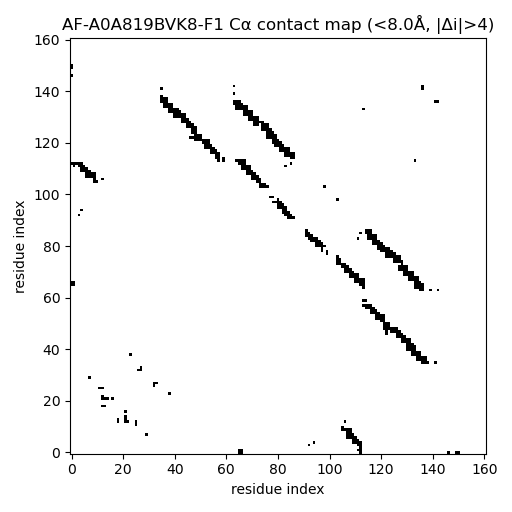.00 39.72 155 TYR A CA 1
ATOM 1276 C C . TYR A 1 155 ? 8.351 19.398 -20.705 1.00 39.72 155 TYR A C 1
ATOM 1278 O O . TYR A 1 155 ? 8.417 20.592 -20.986 1.00 39.72 155 TYR A O 1
ATOM 1286 N N . SER A 1 156 ? 7.544 18.566 -21.371 1.00 35.12 156 SER A N 1
ATOM 1287 C CA . SER A 1 156 ? 6.734 18.988 -22.527 1.00 35.12 156 SER A CA 1
ATOM 1288 C C . SER A 1 156 ? 5.390 19.619 -22.151 1.00 35.12 156 SER A C 1
ATOM 1290 O O . SER A 1 156 ? 4.788 20.277 -22.990 1.00 35.12 156 SER A O 1
ATOM 1292 N N . THR A 1 157 ? 4.951 19.530 -20.892 1.00 36.06 157 THR A N 1
ATOM 1293 C CA . THR A 1 157 ? 3.743 20.221 -20.399 1.00 36.06 157 THR A CA 1
ATOM 1294 C C . THR A 1 157 ? 3.970 21.681 -19.978 1.00 36.06 157 THR A C 1
ATOM 1296 O O . THR A 1 157 ? 3.026 22.327 -19.545 1.00 36.06 157 THR A O 1
ATOM 1299 N N . ASN A 1 158 ? 5.186 22.226 -20.124 1.00 35.31 158 ASN A N 1
ATOM 1300 C CA . ASN A 1 158 ? 5.516 23.625 -19.789 1.00 35.31 158 ASN A CA 1
ATOM 1301 C C . ASN A 1 158 ? 5.769 24.521 -21.020 1.00 35.31 158 ASN A C 1
ATOM 1303 O O . ASN A 1 158 ? 6.392 25.572 -20.890 1.00 35.31 158 ASN A O 1
ATOM 1307 N N . LEU A 1 159 ? 5.330 24.116 -22.218 1.00 32.97 159 LEU A N 1
ATOM 1308 C CA . LEU A 1 159 ? 5.539 24.883 -23.460 1.00 32.97 159 LEU A CA 1
ATOM 1309 C C . LEU A 1 159 ? 4.250 25.274 -24.202 1.00 32.97 159 LEU A C 1
ATOM 1311 O O . LEU A 1 159 ? 4.325 25.722 -25.341 1.00 32.97 159 LEU A O 1
ATOM 1315 N N . GLU A 1 160 ? 3.088 25.189 -23.553 1.00 35.06 160 GLU A N 1
ATOM 1316 C CA . GLU A 1 160 ? 1.848 25.788 -24.066 1.00 35.06 160 GLU A CA 1
ATOM 1317 C C . GLU A 1 160 ? 1.262 26.790 -23.060 1.00 35.06 160 GLU A C 1
ATOM 1319 O O . GLU A 1 160 ? 0.305 26.497 -22.349 1.00 35.06 160 GLU A O 1
ATOM 1324 N N . THR A 1 161 ? 1.856 27.986 -23.023 1.00 33.62 161 THR A N 1
ATOM 1325 C CA . THR A 1 161 ? 1.191 29.265 -22.699 1.00 33.62 161 THR A CA 1
ATOM 1326 C C . THR A 1 161 ? 1.871 30.385 -23.461 1.00 33.62 161 THR A C 1
ATOM 1328 O O . THR A 1 161 ? 3.120 30.444 -23.374 1.00 33.62 161 THR A O 1
#

Sequence (161 aa):
VVNTAWQIDNNVIDFSVPFSSAIRSNIFEQLHLNSYFDLHLHKLMIFGPCPHTKIYIFDDTIFISYATIIVFLPSNYIDGNYRFIDQNLESIYTSIFNQHELNNSKAFIIVVPTVCEYEIEPIEKGFKVLLVYHLVAKSKSIHELYCLIWKTNSYSTNLET